Protein 5XGA (pdb70)

Radius of gyration: 14.33 Å; Cα contacts (8 Å, |Δi|>4): 187; chains: 1; bounding box: 24×35×42 Å

Structure (mmCIF, N/CA/C/O backbone):
data_5XGA
#
_entry.id   5XGA
#
_cell.length_a   43.654
_cell.length_b   45.214
_cell.length_c   70.721
_cell.angle_alpha   90.00
_cell.angle_beta   90.00
_cell.angle_gamma   90.00
#
_symmetry.space_group_name_H-M   'P 21 21 21'
#
loop_
_entity.id
_entity.type
_entity.pdbx_description
1 polymer 'Osmolarity sensor protein EnvZ'
2 non-polymer 3-[(3-CHOLAMIDOPROPYL)DIMETHYLAMMONIO]-1-PROPANESULFONATE
3 non-polymer 'ACETIC ACID'
4 water water
#
loop_
_atom_site.group_PDB
_atom_site.id
_atom_site.type_symbol
_atom_site.label_atom_id
_atom_site.label_alt_id
_atom_site.label_comp_id
_atom_site.label_asym_id
_atom_site.label_entity_id
_atom_site.label_seq_id
_atom_site.pdbx_PDB_ins_code
_atom_site.Cartn_x
_atom_site.Cartn_y
_atom_site.Cartn_z
_atom_site.occupancy
_atom_site.B_iso_or_equiv
_atom_site.auth_seq_id
_atom_site.auth_comp_id
_atom_site.auth_asym_id
_atom_site.auth_atom_id
_atom_site.pdbx_PDB_model_num
ATOM 1 N N . ASN A 1 3 ? -2.470 -5.101 2.748 1.00 58.40 3 ASN A N 1
ATOM 2 C CA . ASN A 1 3 ? -1.044 -5.386 2.852 1.00 58.18 3 ASN A CA 1
ATOM 3 C C . ASN A 1 3 ? -0.217 -4.148 2.498 1.00 60.31 3 ASN A C 1
ATOM 4 O O . ASN A 1 3 ? -0.116 -3.764 1.329 1.00 59.84 3 ASN A O 1
ATOM 9 N N . PHE A 1 4 ? 0.356 -3.526 3.527 1.00 60.77 4 PHE A N 1
ATOM 10 C CA . PHE A 1 4 ? 1.197 -2.339 3.377 1.00 51.91 4 PHE A CA 1
ATOM 11 C C . PHE A 1 4 ? 2.346 -2.605 2.407 1.00 50.64 4 PHE A C 1
ATOM 12 O O . PHE A 1 4 ? 2.798 -3.743 2.247 1.00 43.45 4 PHE A O 1
ATOM 20 N N . ALA A 1 5 ? 2.796 -1.557 1.735 1.00 43.00 5 ALA A N 1
ATOM 21 C CA . ALA A 1 5 ? 3.897 -1.698 0.803 1.00 43.86 5 ALA A CA 1
ATOM 22 C C . ALA A 1 5 ? 4.870 -0.524 0.938 1.00 41.57 5 ALA A C 1
ATOM 23 O O . ALA A 1 5 ? 6.073 -0.732 1.087 1.00 30.48 5 ALA A O 1
ATOM 25 N N . ILE A 1 6 ? 4.352 0.702 0.909 1.00 35.70 6 ILE A N 1
ATOM 26 C CA . ILE A 1 6 ? 5.218 1.879 0.991 1.00 26.47 6 ILE A CA 1
ATOM 27 C C . ILE A 1 6 ? 4.591 3.042 1.756 1.00 30.39 6 ILE A C 1
ATOM 28 O O . ILE A 1 6 ? 3.422 3.371 1.551 1.00 28.04 6 ILE A O 1
ATOM 33 N N . LEU A 1 7 ? 5.374 3.666 2.633 1.00 26.75 7 LEU A N 1
ATOM 34 C CA . LEU A 1 7 ? 5.020 4.991 3.164 1.00 19.51 7 LEU A CA 1
ATOM 35 C C . LEU A 1 7 ? 5.938 6.001 2.489 1.00 25.25 7 LEU A C 1
ATOM 36 O O . LEU A 1 7 ? 7.110 6.124 2.843 1.00 20.53 7 LEU A O 1
ATOM 41 N N . PRO A 1 8 ? 5.419 6.706 1.483 1.00 25.63 8 PRO A N 1
ATOM 42 C CA . PRO A 1 8 ? 6.323 7.495 0.647 1.00 21.90 8 PRO A CA 1
ATOM 43 C C . PRO A 1 8 ? 6.704 8.804 1.296 1.00 20.95 8 PRO A C 1
ATOM 44 O O . PRO A 1 8 ? 5.912 9.369 2.059 1.00 22.45 8 PRO A O 1
ATOM 48 N N . SER A 1 9 ? 7.906 9.283 0.975 1.00 20.62 9 SER A N 1
ATOM 49 C CA . SER A 1 9 ? 8.313 10.630 1.321 1.00 23.10 9 SER A CA 1
ATOM 50 C C . SER A 1 9 ? 7.382 11.618 0.646 1.00 25.73 9 SER A C 1
ATOM 51 O O . SER A 1 9 ? 6.681 11.278 -0.305 1.00 22.27 9 SER A O 1
ATOM 54 N N . LEU A 1 10 ? 7.389 12.848 1.133 1.00 22.09 10 LEU A N 1
ATOM 55 C CA . LEU A 1 10 ? 6.648 13.912 0.483 1.00 25.77 10 LEU A CA 1
ATOM 56 C C . LEU A 1 10 ? 7.116 14.075 -0.963 1.00 21.97 10 LEU A C 1
ATOM 57 O O . LEU A 1 10 ? 6.308 14.271 -1.870 1.00 23.79 10 LEU A O 1
ATOM 62 N N . GLN A 1 11 ? 8.424 13.969 -1.178 1.00 21.81 11 GLN A N 1
ATOM 63 C CA . GLN A 1 11 ? 8.987 14.142 -2.516 1.00 30.58 11 GLN A CA 1
ATOM 64 C C . GLN A 1 11 ? 8.536 13.035 -3.463 1.00 30.05 11 GLN A C 1
ATOM 65 O O . GLN A 1 11 ? 8.190 13.283 -4.617 1.00 26.51 11 GLN A O 1
ATOM 71 N N . GLN A 1 12 ? 8.549 11.796 -2.978 1.00 24.07 12 GLN A N 1
ATOM 72 C CA . GLN A 1 12 ? 8.076 10.675 -3.788 1.00 20.77 12 GLN A CA 1
ATOM 73 C C . GLN A 1 12 ? 6.573 10.771 -4.049 1.00 25.17 12 GLN A C 1
ATOM 74 O O . GLN A 1 12 ? 6.093 10.433 -5.140 1.00 24.85 12 GLN A O 1
ATOM 80 N N . PHE A 1 13 ? 5.830 11.210 -3.032 1.00 21.02 13 PHE A N 1
ATOM 81 C CA . PHE A 1 13 ? 4.384 11.338 -3.159 1.00 19.69 13 PHE A CA 1
ATOM 82 C C . PHE A 1 13 ? 4.027 12.369 -4.216 1.00 23.30 13 PHE A C 1
ATOM 83 O O . PHE A 1 13 ? 3.124 12.151 -5.017 1.00 24.07 13 PHE A O 1
ATOM 91 N N . ASN A 1 14 ? 4.737 13.497 -4.208 1.00 23.20 14 ASN A N 1
ATOM 92 C CA . ASN A 1 14 ? 4.529 14.527 -5.226 1.00 22.29 14 ASN A CA 1
ATOM 93 C C . ASN A 1 14 ? 4.759 13.986 -6.640 1.00 22.68 14 ASN A C 1
ATOM 94 O O . ASN A 1 14 ? 4.031 14.335 -7.587 1.00 21.73 14 ASN A O 1
ATOM 99 N N . LYS A 1 15 ? 5.780 13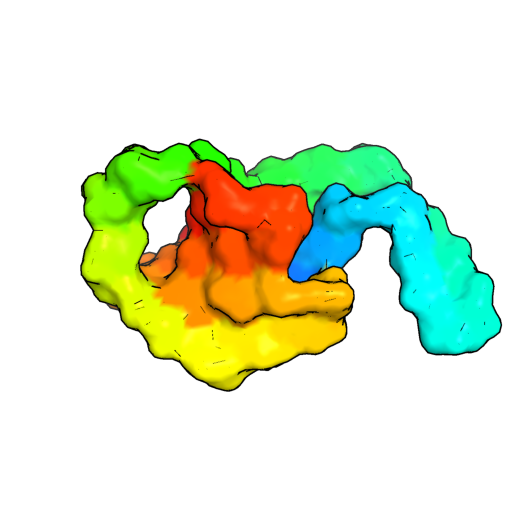.146 -6.796 1.00 24.49 15 LYS A N 1
ATOM 100 C CA . LYS A 1 15 ? 6.073 12.574 -8.112 1.00 24.76 15 LYS A CA 1
ATOM 101 C C . LYS A 1 15 ? 4.932 11.681 -8.558 1.00 23.14 15 LYS A C 1
ATOM 102 O O . LYS A 1 15 ? 4.498 11.717 -9.715 1.00 25.18 15 LYS A O 1
ATOM 108 N N . VAL A 1 16 ? 4.464 10.860 -7.626 1.00 20.55 16 VAL A N 1
ATOM 109 C CA . VAL A 1 16 ? 3.356 9.949 -7.880 1.00 22.26 16 VAL A CA 1
ATOM 110 C C . VAL A 1 16 ? 2.090 10.715 -8.230 1.00 23.62 16 VAL A C 1
ATOM 111 O O . VAL A 1 16 ? 1.443 10.461 -9.249 1.00 24.34 16 VAL A O 1
ATOM 115 N N . LEU A 1 17 ?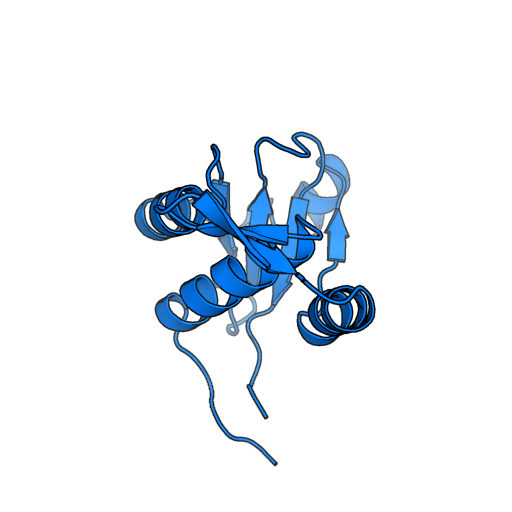 1.753 11.668 -7.375 1.00 21.37 17 LEU A N 1
ATOM 116 C CA . LEU A 1 17 ? 0.592 12.517 -7.580 1.00 21.61 17 LEU A CA 1
ATOM 117 C C . LEU A 1 17 ? 0.605 13.205 -8.949 1.00 19.76 17 LEU A C 1
ATOM 118 O O . LEU A 1 17 ? -0.411 13.253 -9.648 1.00 19.91 17 LEU A O 1
ATOM 123 N N . ALA A 1 18 ? 1.755 13.746 -9.322 1.00 23.72 18 ALA A N 1
ATOM 124 C CA . ALA A 1 18 ? 1.879 14.484 -10.582 1.00 24.17 18 ALA A CA 1
ATOM 125 C C . ALA A 1 18 ? 1.562 13.599 -11.779 1.00 23.95 18 ALA A C 1
ATOM 126 O O . ALA A 1 18 ? 0.801 13.981 -12.674 1.00 24.70 18 ALA A O 1
ATOM 128 N N . TYR A 1 19 ? 2.161 12.416 -11.795 1.00 21.33 19 TYR A N 1
ATOM 129 C CA . TYR A 1 19 ? 1.937 11.462 -12.872 1.00 26.71 19 TYR A CA 1
ATOM 130 C C . TYR A 1 19 ? 0.479 11.059 -12.980 1.00 25.28 19 TYR A C 1
ATOM 131 O O . TYR A 1 19 ? -0.086 11.042 -14.072 1.00 26.89 19 TYR A O 1
ATOM 140 N N . GLU A 1 20 ? -0.141 10.748 -11.845 1.00 20.67 20 GLU A N 1
ATOM 141 C CA . GLU A 1 20 ? -1.537 10.327 -11.842 1.00 23.24 20 GLU A CA 1
ATOM 142 C C . GLU A 1 20 ? -2.480 11.476 -12.181 1.00 24.80 20 GLU A C 1
ATOM 143 O O . GLU A 1 20 ? -3.432 11.286 -12.922 1.00 23.19 20 GLU A O 1
ATOM 149 N N . VAL A 1 21 ? -2.229 12.672 -11.646 1.00 21.76 21 VAL A N 1
ATOM 150 C CA . VAL A 1 21 ? -3.061 13.812 -12.018 1.00 18.37 21 VAL A CA 1
ATOM 151 C C . VAL A 1 21 ? -2.936 14.122 -13.511 1.00 23.90 21 VAL A C 1
ATOM 152 O O . VAL A 1 21 ? -3.904 14.535 -14.155 1.00 23.25 21 VAL A O 1
ATOM 156 N N . ARG A 1 22 ? -1.748 13.909 -14.056 1.00 20.89 22 ARG A N 1
ATOM 157 C CA . ARG A 1 22 ? -1.535 14.115 -15.484 1.00 26.29 22 ARG A CA 1
ATOM 158 C C . ARG A 1 22 ? -2.485 13.209 -16.280 1.00 28.89 22 ARG A C 1
ATOM 159 O O . ARG A 1 22 ? -3.082 13.622 -17.274 1.00 27.23 22 ARG A O 1
ATOM 167 N N . MET A 1 23 ? -2.651 11.977 -15.809 1.00 24.35 23 MET A N 1
ATOM 168 C CA . MET A 1 23 ? -3.569 11.035 -16.438 1.00 22.41 23 MET A CA 1
ATOM 169 C C . MET A 1 23 ? -5.029 11.408 -16.191 1.00 27.42 23 MET A C 1
ATOM 170 O O . MET A 1 23 ? -5.867 11.230 -17.070 1.00 25.50 23 MET A O 1
ATOM 175 N N . LEU A 1 24 ? -5.339 11.929 -15.000 1.00 26.65 24 LEU A N 1
ATOM 176 C CA . LEU A 1 24 ? -6.683 12.421 -14.726 1.00 21.86 24 LEU A CA 1
ATOM 177 C C . LEU A 1 24 ? -7.091 13.427 -15.761 1.00 26.22 24 LEU A C 1
ATOM 178 O O . LEU A 1 24 ? -8.260 13.525 -16.141 1.00 28.35 24 LEU A O 1
ATOM 183 N N . MET A 1 25 ? -6.097 14.188 -16.200 1.00 23.13 25 MET A N 1
ATOM 184 C CA . MET A 1 25 ? -6.329 15.391 -16.979 1.00 25.04 25 MET A CA 1
ATOM 185 C C . MET A 1 25 ? -6.639 15.153 -18.439 1.00 24.46 25 MET A C 1
ATOM 186 O O . MET A 1 25 ? -7.061 16.075 -19.132 1.00 26.66 25 MET A O 1
ATOM 191 N N . THR A 1 26 ? -6.438 13.934 -18.928 1.00 21.97 26 THR A N 1
ATOM 192 C CA . THR A 1 26 ? -6.555 13.735 -20.365 1.00 20.52 26 THR A CA 1
ATOM 193 C C . THR A 1 26 ? -6.960 12.309 -20.733 1.00 24.80 26 THR A C 1
ATOM 194 O O . THR A 1 26 ? -6.822 11.387 -19.936 1.00 20.54 26 THR A O 1
ATOM 198 N N . ASP A 1 27 ? -7.456 12.135 -21.952 1.00 20.79 27 ASP A N 1
ATOM 199 C CA . ASP A 1 27 ? -7.753 10.802 -22.453 1.00 23.56 27 ASP A CA 1
ATOM 200 C C . ASP A 1 27 ? -6.583 10.263 -23.287 1.00 25.38 27 ASP A C 1
ATOM 201 O O . ASP A 1 27 ? -6.579 9.088 -23.682 1.00 21.33 27 ASP A O 1
ATOM 206 N N . LYS A 1 28 ? -5.582 11.116 -23.502 1.00 23.32 28 LYS A N 1
ATOM 207 C CA . LYS A 1 28 ? -4.387 10.775 -24.283 1.00 24.57 28 LYS A CA 1
ATOM 208 C C . LYS A 1 28 ? -3.143 11.469 -23.738 1.00 26.41 28 LYS A C 1
ATOM 209 O O . LYS A 1 28 ? -3.083 12.703 -23.694 1.00 29.25 28 LYS A O 1
ATOM 215 N N . LEU A 1 29 ? -2.156 10.691 -23.304 1.00 25.08 29 LEU A N 1
ATOM 216 C CA . LEU A 1 29 ? -0.860 11.269 -22.952 1.00 30.70 29 LEU A CA 1
ATOM 217 C C . LEU A 1 29 ? -0.108 11.583 -24.235 1.00 39.60 29 LEU A C 1
ATOM 218 O O . LEU A 1 29 ? 0.071 10.703 -25.079 1.00 32.94 29 LEU A O 1
ATOM 223 N N . GLN A 1 30 ? 0.330 12.832 -24.381 1.00 30.78 30 GLN A N 1
ATOM 224 C CA . GLN A 1 30 ? 1.010 13.272 -25.594 1.00 40.50 30 GLN A CA 1
ATOM 225 C C . GLN A 1 30 ? 2.506 13.159 -25.394 1.00 48.90 30 GLN A C 1
ATOM 226 O O . GLN A 1 30 ? 3.064 13.792 -24.503 1.00 44.89 30 GLN A O 1
ATOM 232 N N . LEU A 1 31 ? 3.157 12.339 -26.211 1.00 48.05 31 LEU A N 1
ATOM 233 C CA . LEU A 1 31 ? 4.591 12.148 -26.060 1.00 48.69 31 LEU A CA 1
ATOM 234 C C . LEU A 1 31 ? 5.379 13.154 -26.890 1.00 54.39 31 LEU A C 1
ATOM 235 O O . LEU A 1 31 ? 4.873 13.734 -27.860 1.00 46.88 31 LEU A O 1
ATOM 240 N N . GLU A 1 32 ? 6.621 13.360 -26.468 1.00 56.98 32 GLU A N 1
ATOM 241 C CA . GLU A 1 32 ? 7.562 14.239 -27.140 1.00 60.15 32 GLU A CA 1
ATOM 242 C C . GLU A 1 32 ? 7.566 14.000 -28.645 1.00 60.38 32 GLU A C 1
ATOM 243 O O . GLU A 1 32 ? 7.586 14.948 -29.432 1.00 66.44 32 GLU A O 1
ATOM 249 N N . ASP A 1 33 ? 7.508 12.727 -29.030 1.00 50.73 33 ASP A N 1
ATOM 250 C CA . ASP A 1 33 ? 7.639 12.318 -30.427 1.00 55.69 33 ASP A CA 1
ATOM 251 C C . ASP A 1 33 ? 6.326 12.368 -31.209 1.00 55.38 33 ASP A C 1
ATOM 252 O O . ASP A 1 33 ? 6.261 11.887 -32.338 1.00 63.02 33 ASP A O 1
ATOM 257 N N . GLY A 1 34 ? 5.281 12.934 -30.614 1.00 57.18 34 GLY A N 1
ATOM 258 C CA . GLY A 1 34 ? 3.988 12.993 -31.274 1.00 54.44 34 GLY A CA 1
ATOM 259 C C . GLY A 1 34 ? 3.139 11.749 -31.065 1.00 59.19 34 GLY A C 1
ATOM 260 O O . GLY A 1 34 ? 2.028 11.646 -31.589 1.00 62.26 34 GLY A O 1
ATOM 261 N N . THR A 1 35 ? 3.661 10.794 -30.303 1.00 53.18 35 THR A N 1
ATOM 262 C CA . THR A 1 35 ? 2.888 9.615 -29.934 1.00 48.73 35 THR A CA 1
ATOM 263 C C . THR A 1 35 ? 1.817 9.967 -28.914 1.00 42.41 35 THR A C 1
ATOM 264 O O . THR A 1 35 ? 2.080 10.712 -27.970 1.00 38.84 35 THR A O 1
ATOM 268 N N . GLN A 1 36 ? 0.620 9.412 -29.087 1.00 44.46 36 GLN A N 1
ATOM 269 C CA . GLN A 1 36 ? -0.445 9.575 -28.094 1.00 41.45 36 GLN A CA 1
ATOM 270 C C . GLN A 1 36 ? -0.853 8.246 -27.456 1.00 32.37 36 GLN A C 1
ATOM 271 O O . GLN A 1 36 ? -1.401 7.364 -28.121 1.00 30.90 36 GLN A O 1
ATOM 277 N N . LEU A 1 37 ? -0.580 8.113 -26.159 1.00 25.74 37 LEU A N 1
ATOM 278 C CA . LEU A 1 37 ? -0.949 6.921 -25.411 1.00 26.14 37 LEU A CA 1
ATOM 279 C C . LEU A 1 37 ? -2.348 7.097 -24.838 1.00 30.64 37 LEU A C 1
ATOM 280 O O . LEU A 1 37 ? -2.591 8.027 -24.068 1.00 26.39 37 LEU A O 1
ATOM 285 N N . VAL A 1 38 ? -3.264 6.207 -25.196 1.00 24.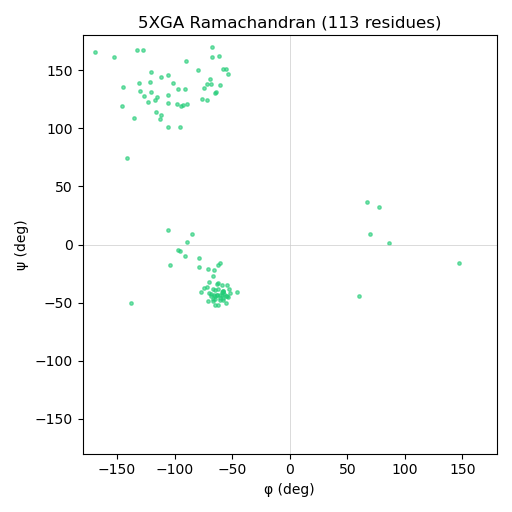52 38 VAL A N 1
ATOM 286 C CA . VAL A 1 38 ? -4.626 6.324 -24.710 1.00 25.21 38 VAL A CA 1
ATOM 287 C C . VAL A 1 38 ? -4.689 6.038 -23.200 1.00 26.31 38 VAL A C 1
ATOM 288 O O . VAL A 1 38 ? -3.972 5.182 -22.679 1.00 25.61 38 VAL A O 1
ATOM 292 N N . VAL A 1 39 ? -5.539 6.787 -22.510 1.00 24.35 39 VAL A N 1
ATOM 293 C CA . VAL A 1 39 ? -5.776 6.614 -21.084 1.00 19.50 39 VAL A CA 1
ATOM 294 C C . VAL A 1 39 ? -7.203 6.109 -20.927 1.00 26.50 39 VAL A C 1
ATOM 295 O O . VAL A 1 39 ? -8.151 6.855 -21.145 1.00 27.02 39 VAL A O 1
ATOM 299 N N . PRO A 1 40 ? -7.366 4.831 -20.572 1.00 24.35 40 PRO A N 1
ATOM 300 C CA . PRO A 1 40 ? -8.737 4.322 -20.426 1.00 24.60 40 PRO A CA 1
ATOM 301 C C . PRO A 1 40 ? -9.513 5.094 -19.352 1.00 26.68 40 PRO A C 1
ATOM 302 O O . PRO A 1 40 ? -8.951 5.400 -18.297 1.00 25.50 40 PRO A O 1
ATOM 306 N N . PRO A 1 41 ? -10.784 5.427 -19.622 1.00 25.68 41 PRO A N 1
ATOM 307 C CA . PRO A 1 41 ? -11.602 6.135 -18.621 1.00 31.08 41 PRO A CA 1
ATOM 308 C C . PRO A 1 41 ? -11.594 5.430 -17.267 1.00 29.87 41 PRO A C 1
ATOM 309 O O . PRO A 1 41 ? -11.491 6.075 -16.227 1.00 28.29 41 PRO A O 1
ATOM 313 N N . ALA A 1 42 ? -11.693 4.103 -17.285 1.00 27.92 42 ALA A N 1
ATOM 314 C CA . ALA A 1 42 ? -11.698 3.332 -16.040 1.00 25.69 42 ALA A CA 1
ATOM 315 C C . ALA A 1 42 ? -10.500 3.661 -15.150 1.00 25.16 42 ALA A C 1
ATOM 316 O O . ALA A 1 42 ? -10.630 3.715 -13.928 1.00 27.34 42 ALA A O 1
ATOM 318 N N . PHE A 1 43 ? -9.335 3.867 -15.756 1.00 26.06 43 PHE A N 1
ATOM 319 C CA . PHE A 1 43 ? -8.123 4.194 -15.001 1.00 23.97 43 PHE A CA 1
ATOM 320 C C . PHE A 1 43 ? -8.278 5.533 -14.311 1.00 24.26 43 PHE A C 1
ATOM 321 O O . PHE A 1 43 ? -7.821 5.742 -13.179 1.00 23.41 43 PHE A O 1
ATOM 329 N N . ARG A 1 44 ? -8.899 6.454 -15.029 1.00 23.12 44 ARG A N 1
ATOM 330 C CA . ARG A 1 44 ? -9.051 7.819 -14.543 1.00 26.56 44 ARG A CA 1
ATOM 331 C C . ARG A 1 44 ? -9.995 7.868 -13.347 1.00 24.42 44 ARG A C 1
ATOM 332 O O . ARG A 1 44 ? -9.712 8.537 -12.355 1.00 25.07 44 ARG A O 1
ATOM 340 N N . ARG A 1 45 ? -11.106 7.143 -13.453 1.00 26.43 45 ARG A N 1
ATOM 341 C CA . ARG A 1 45 ? -12.022 6.960 -12.334 1.00 30.36 45 ARG A CA 1
ATOM 342 C C . ARG A 1 45 ? -11.325 6.347 -11.127 1.00 27.23 45 ARG A C 1
ATOM 343 O O . ARG A 1 45 ? -11.538 6.779 -9.998 1.00 27.51 45 ARG A O 1
ATOM 351 N N . GLU A 1 46 ? -10.478 5.347 -11.355 1.00 27.43 46 GLU A N 1
ATOM 352 C CA . GLU A 1 46 ? -9.827 4.667 -10.233 1.00 29.64 46 GLU A CA 1
ATOM 353 C C . GLU A 1 46 ? -8.716 5.521 -9.605 1.00 27.82 46 GLU A C 1
ATOM 354 O O . GLU A 1 46 ? -8.533 5.515 -8.388 1.00 27.51 46 GLU A O 1
ATOM 360 N N . ILE A 1 47 ? -7.969 6.250 -10.427 1.00 19.52 47 ILE A N 1
ATOM 361 C CA . ILE A 1 47 ? -6.964 7.192 -9.907 1.00 20.82 47 ILE A CA 1
ATOM 362 C C . ILE A 1 47 ? -7.595 8.225 -8.979 1.00 19.87 47 ILE A C 1
ATOM 363 O O . ILE A 1 47 ? -7.086 8.494 -7.883 1.00 24.02 47 ILE A O 1
ATOM 368 N N . TYR A 1 48 ? -8.694 8.815 -9.440 1.00 19.51 48 TYR A N 1
ATOM 369 C CA . TYR A 1 48 ? -9.420 9.803 -8.649 1.00 23.11 48 TYR A CA 1
ATOM 370 C C . TYR A 1 48 ? -9.808 9.210 -7.294 1.00 24.59 48 TYR A C 1
ATOM 371 O O . TYR A 1 48 ? -9.547 9.796 -6.259 1.00 21.20 48 TYR A O 1
ATOM 380 N N . ARG A 1 49 ? -10.412 8.031 -7.298 1.00 24.99 49 ARG A N 1
ATOM 381 C CA . ARG A 1 49 ? -10.807 7.421 -6.032 1.00 24.70 49 ARG A CA 1
ATOM 382 C C . ARG A 1 49 ? -9.626 7.029 -5.159 1.00 26.12 49 ARG A C 1
ATOM 383 O O . ARG A 1 49 ? -9.592 7.351 -3.971 1.00 30.68 49 ARG A O 1
ATOM 391 N N . GLU A 1 50 ? -8.655 6.335 -5.738 1.00 22.85 50 GLU A N 1
ATOM 392 C CA . GLU A 1 50 ? -7.506 5.858 -4.976 1.00 29.30 50 GLU A CA 1
ATOM 393 C C . GLU A 1 50 ? -6.690 7.015 -4.383 1.00 34.02 50 GLU A C 1
ATOM 394 O O . GLU A 1 50 ? -6.130 6.891 -3.296 1.00 27.06 50 GLU A O 1
ATOM 400 N N . LEU A 1 51 ? -6.624 8.147 -5.080 1.00 24.94 51 LEU A N 1
ATOM 401 C CA . LEU A 1 51 ? -5.887 9.270 -4.514 1.00 26.46 51 LEU A CA 1
ATOM 402 C C . LEU A 1 51 ? -6.619 9.889 -3.333 1.00 28.07 51 LEU A C 1
ATOM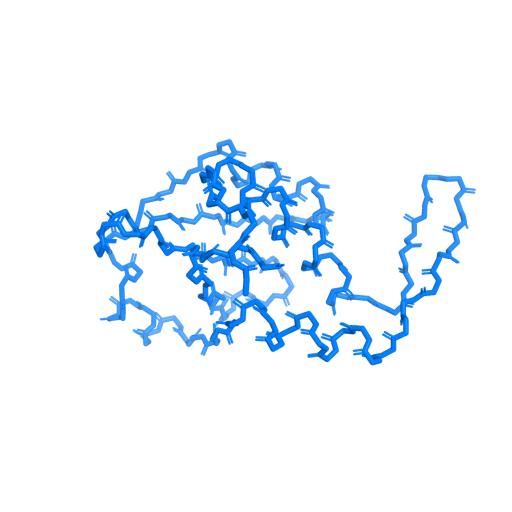 403 O O . LEU A 1 51 ? -6.010 10.583 -2.525 1.00 30.74 51 LEU A O 1
ATOM 408 N N . GLY A 1 52 ? -7.926 9.667 -3.246 1.00 25.88 52 GLY A N 1
ATOM 409 C CA . GLY A 1 52 ? -8.712 10.311 -2.198 1.00 23.22 52 GLY A CA 1
ATOM 410 C C . GLY A 1 52 ? -8.789 11.825 -2.372 1.00 25.75 52 GLY A C 1
ATOM 411 O O . GLY A 1 52 ? -8.773 12.591 -1.403 1.00 22.32 52 GLY A O 1
ATOM 412 N N . ILE A 1 53 ? -8.876 12.267 -3.618 1.00 23.45 53 ILE A N 1
ATOM 413 C CA . ILE A 1 53 ? -8.988 13.684 -3.910 1.00 23.37 53 ILE A CA 1
ATOM 414 C C . ILE A 1 53 ? -10.301 14.244 -3.379 1.00 24.59 53 ILE A C 1
ATOM 415 O O . ILE A 1 53 ? -11.365 13.666 -3.614 1.00 21.81 53 ILE A O 1
ATOM 420 N N . SER A 1 54 ? -10.212 15.359 -2.657 1.00 17.26 54 SER A N 1
ATOM 421 C CA . SER A 1 54 ? -11.376 16.191 -2.375 1.00 20.23 54 SER A CA 1
ATOM 422 C C . SER A 1 54 ? -11.204 17.500 -3.115 1.00 22.73 54 SER A C 1
ATOM 423 O O . SER A 1 54 ? -10.079 17.996 -3.228 1.00 22.82 54 SER A O 1
ATOM 426 N N . LEU A 1 55 ? -12.310 18.057 -3.608 1.00 20.78 55 LEU A N 1
ATOM 427 C CA . LEU A 1 55 ? -12.304 19.357 -4.285 1.00 24.04 55 LEU A CA 1
ATOM 428 C C . LEU A 1 55 ? -12.912 20.428 -3.394 1.00 25.21 55 LEU A C 1
ATOM 429 O O . LEU A 1 55 ? -14.019 20.255 -2.883 1.00 25.80 55 LEU A O 1
ATOM 434 N N . TYR A 1 56 ? -12.189 21.532 -3.230 1.00 22.27 56 TYR A N 1
ATOM 435 C CA . TYR A 1 56 ? -12.594 22.630 -2.350 1.00 25.45 56 TYR A CA 1
ATOM 436 C C . TYR A 1 56 ? -12.739 23.950 -3.091 1.00 31.05 56 TYR A C 1
ATOM 437 O O . TYR A 1 56 ? -11.917 24.277 -3.938 1.00 27.04 56 TYR A O 1
ATOM 446 N N . SER A 1 57 ? -13.769 24.719 -2.750 1.00 30.66 57 SER A N 1
ATOM 447 C CA . SER A 1 57 ? -13.815 26.124 -3.152 1.00 34.16 57 SER A CA 1
ATOM 448 C C . SER A 1 57 ? -12.721 26.870 -2.409 1.00 27.36 57 SER A C 1
ATOM 449 O O . SER A 1 57 ? -12.226 26.392 -1.393 1.00 28.81 57 SER A O 1
ATOM 452 N N . ASN A 1 58 ? -12.352 28.049 -2.903 1.00 34.47 58 ASN A N 1
ATOM 453 C CA . ASN A 1 58 ? -11.355 28.884 -2.231 1.00 36.61 58 ASN A CA 1
ATOM 454 C C . ASN A 1 58 ? -11.717 29.153 -0.775 1.00 39.13 58 ASN A C 1
ATOM 455 O O . ASN A 1 58 ? -10.868 29.064 0.123 1.00 35.78 58 ASN A O 1
ATOM 460 N N . GLU A 1 59 ? -12.985 29.474 -0.546 1.00 40.37 59 GLU A N 1
ATOM 461 C CA . GLU A 1 59 ? -13.461 29.814 0.793 1.00 40.65 59 GLU A CA 1
ATOM 462 C C . GLU A 1 59 ? -13.354 28.606 1.726 1.00 43.93 59 GLU A C 1
ATOM 463 O O . GLU A 1 59 ? -12.768 28.698 2.810 1.00 43.76 59 GLU A O 1
ATOM 469 N N . ALA A 1 60 ? -13.904 27.475 1.287 1.00 41.49 60 ALA A N 1
ATOM 470 C CA . ALA A 1 60 ? -13.893 26.240 2.070 1.00 34.47 60 ALA A CA 1
ATOM 471 C C . ALA A 1 60 ? -12.480 25.779 2.362 1.00 36.15 60 ALA A C 1
ATOM 472 O O . ALA A 1 60 ? -12.169 25.372 3.482 1.00 39.30 60 ALA A O 1
ATOM 474 N N . ALA A 1 61 ? -11.620 25.842 1.350 1.00 31.86 61 ALA A N 1
ATOM 475 C CA . ALA A 1 61 ? -10.225 25.440 1.509 1.00 28.26 61 ALA A CA 1
ATOM 476 C C . ALA A 1 61 ? -9.534 26.228 2.606 1.00 33.76 61 ALA A C 1
ATOM 477 O O . ALA A 1 61 ? -8.813 25.666 3.436 1.00 33.85 61 ALA A O 1
ATOM 479 N N . GLU A 1 62 ? -9.739 27.539 2.588 1.00 36.05 62 GLU A N 1
ATOM 480 C CA . GLU A 1 62 ? -9.069 28.417 3.536 1.00 48.37 62 GLU A CA 1
ATOM 481 C C . GLU A 1 62 ? -9.448 28.062 4.971 1.00 49.78 62 GLU A C 1
ATOM 482 O O . GLU A 1 62 ? -8.762 28.442 5.916 1.00 60.47 62 GLU A O 1
ATOM 488 N N . GLU A 1 63 ? -10.520 27.298 5.131 1.00 49.53 63 GLU A N 1
ATOM 489 C CA . GLU A 1 63 ? -10.959 26.889 6.462 1.00 49.14 63 GLU A CA 1
ATOM 490 C C . GLU A 1 63 ? -10.619 25.429 6.792 1.00 54.27 63 GLU A C 1
ATOM 491 O O . GLU A 1 63 ? -10.612 25.042 7.959 1.00 60.66 63 GLU A O 1
ATOM 497 N N . ALA A 1 64 ? -10.319 24.619 5.783 1.00 40.22 64 ALA A N 1
ATOM 498 C CA . ALA A 1 64 ? -10.201 23.179 6.010 1.00 41.07 64 ALA A CA 1
ATOM 499 C C . ALA A 1 64 ? -8.761 22.708 6.220 1.00 45.04 64 ALA A C 1
ATOM 500 O O . ALA A 1 64 ? -8.520 21.527 6.510 1.00 44.95 64 ALA A O 1
ATOM 502 N N . GLY A 1 65 ? -7.809 23.623 6.075 1.00 34.06 65 GLY A N 1
ATOM 503 C CA . GLY A 1 65 ? -6.410 23.297 6.295 1.00 33.92 65 GLY A CA 1
ATOM 504 C C . GLY A 1 65 ? -5.463 24.071 5.399 1.00 33.94 65 GLY A C 1
ATOM 505 O O . GLY A 1 65 ? -4.258 24.121 5.643 1.00 33.86 65 GLY A O 1
ATOM 506 N N . LEU A 1 66 ? -6.011 24.672 4.352 1.00 30.89 66 LEU A N 1
ATOM 507 C CA . LEU A 1 66 ? -5.198 25.422 3.406 1.00 31.61 66 LEU A CA 1
ATOM 508 C C . LEU A 1 66 ? -4.455 26.557 4.097 1.00 36.43 66 LEU A C 1
ATOM 509 O O . LEU A 1 66 ? -3.328 26.882 3.744 1.00 34.65 66 LEU A O 1
ATOM 514 N N . ARG A 1 67 ? -5.081 27.155 5.103 1.00 42.55 67 ARG A N 1
ATOM 515 C CA . ARG A 1 67 ? -4.511 28.353 5.702 1.00 41.42 67 ARG A CA 1
ATOM 516 C C . ARG A 1 67 ? -3.197 28.077 6.419 1.00 45.97 67 ARG A C 1
ATOM 517 O O . ARG A 1 67 ? -2.348 28.958 6.521 1.00 54.01 67 ARG A O 1
ATOM 525 N N . TRP A 1 68 ? -3.016 26.848 6.889 1.00 44.50 68 TRP A N 1
ATOM 526 C CA . TRP A 1 68 ? -1.784 26.475 7.576 1.00 44.44 68 TRP A CA 1
ATOM 527 C C . TRP A 1 68 ? -0.757 25.917 6.594 1.00 42.79 68 TRP A C 1
ATOM 528 O O . TRP A 1 68 ? 0.408 25.714 6.935 1.00 46.53 68 TRP A O 1
ATOM 539 N N . ALA A 1 69 ? -1.207 25.668 5.372 1.00 30.28 69 ALA A N 1
ATOM 540 C CA . ALA A 1 69 ? -0.377 25.047 4.350 1.00 37.44 69 ALA A CA 1
ATOM 541 C C . ALA A 1 69 ? 0.652 26.030 3.788 1.00 35.88 69 ALA A C 1
ATOM 542 O O . ALA A 1 69 ? 0.316 27.169 3.473 1.00 36.98 69 ALA A O 1
ATOM 544 N N . GLN A 1 70 ? 1.897 25.587 3.644 1.00 30.93 70 GLN A N 1
ATOM 545 C CA . GLN A 1 70 ? 2.957 26.474 3.161 1.00 38.91 70 GLN A CA 1
ATOM 546 C C . GLN A 1 70 ? 3.350 26.161 1.723 1.00 32.30 70 GLN A C 1
ATOM 547 O O . GLN A 1 70 ? 3.347 25.001 1.318 1.00 27.52 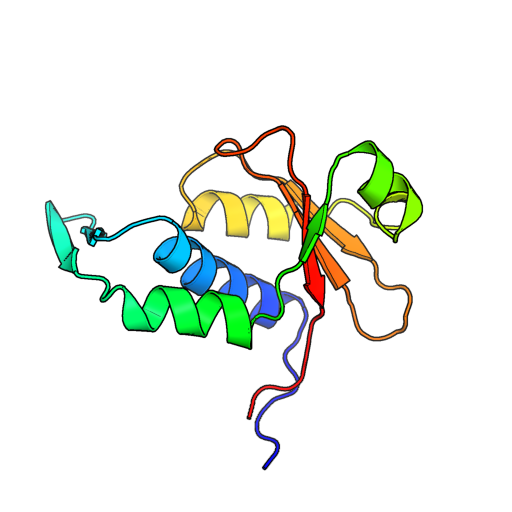70 GLN A O 1
ATOM 553 N N . HIS A 1 71 ? 3.703 27.199 0.968 1.00 30.14 71 HIS A N 1
ATOM 554 C CA . HIS A 1 71 ? 4.116 27.051 -0.421 1.00 28.97 71 HIS A CA 1
ATOM 555 C C . HIS A 1 71 ? 5.402 26.240 -0.517 1.00 31.19 71 HIS A C 1
ATOM 556 O O . HIS A 1 71 ? 6.350 26.484 0.208 1.00 29.90 71 HIS A O 1
ATOM 563 N N . TYR A 1 72 ? 5.411 25.243 -1.395 1.00 28.75 72 TYR A N 1
ATOM 564 C CA . TYR A 1 72 ? 6.625 24.486 -1.697 1.00 28.86 72 TYR A CA 1
ATOM 565 C C . TYR A 1 72 ? 7.076 24.768 -3.129 1.00 30.24 72 TYR A C 1
ATOM 566 O O . TYR A 1 72 ? 6.411 24.367 -4.084 1.00 24.38 72 TYR A O 1
ATOM 575 N N . GLU A 1 73 ? 8.204 25.453 -3.268 1.00 26.80 73 GLU A N 1
ATOM 576 C CA . GLU A 1 73 ? 8.626 25.970 -4.560 1.00 26.16 73 GLU A CA 1
ATOM 577 C C . GLU A 1 73 ? 9.074 24.848 -5.473 1.00 28.99 73 GLU A C 1
ATOM 578 O O . GLU A 1 73 ? 8.649 24.770 -6.626 1.00 25.92 73 GLU A O 1
ATOM 584 N N . PHE A 1 74 ? 9.930 23.966 -4.969 1.00 26.84 74 PHE A N 1
ATOM 585 C CA . PHE A 1 74 ? 10.395 22.883 -5.815 1.00 28.39 74 PHE A CA 1
ATOM 586 C C . PHE A 1 74 ? 9.236 21.963 -6.187 1.00 30.12 74 PHE A C 1
ATOM 587 O O . PHE A 1 74 ? 9.069 21.615 -7.354 1.00 28.08 74 PHE A O 1
ATOM 595 N N . LEU A 1 75 ? 8.428 21.572 -5.206 1.00 26.96 75 LEU A N 1
ATOM 596 C CA . LEU A 1 75 ? 7.289 20.704 -5.509 1.00 26.38 75 LEU A CA 1
ATOM 597 C C . LEU A 1 75 ? 6.365 21.349 -6.544 1.00 20.12 75 LEU A C 1
ATOM 598 O O . LEU A 1 75 ? 5.846 20.670 -7.433 1.00 20.87 75 LEU A O 1
ATOM 603 N N . SER A 1 76 ? 6.142 22.657 -6.415 1.00 21.47 76 SER A N 1
ATOM 604 C CA . SER A 1 76 ? 5.267 23.354 -7.356 1.00 22.33 76 SER A CA 1
ATOM 605 C C . SER A 1 76 ? 5.836 23.319 -8.780 1.00 19.96 76 SER A C 1
ATOM 606 O O . SER A 1 76 ? 5.103 23.112 -9.742 1.00 24.26 76 SER A O 1
ATOM 609 N N . HIS A 1 77 ? 7.136 23.547 -8.924 1.00 23.14 77 HIS A N 1
ATOM 610 C CA . HIS A 1 77 ? 7.745 23.506 -10.257 1.00 23.49 77 HIS A CA 1
ATOM 611 C C . HIS A 1 77 ? 7.752 22.079 -10.811 1.00 28.98 77 HIS A C 1
ATOM 612 O O . HIS A 1 77 ? 7.454 21.849 -11.990 1.00 25.11 77 HIS A O 1
ATOM 619 N N . GLN A 1 78 ? 8.090 21.127 -9.945 1.00 23.41 78 GLN A N 1
ATOM 620 C CA . GLN A 1 78 ? 8.109 19.720 -10.327 1.00 26.09 78 GLN A CA 1
ATOM 621 C C . GLN A 1 78 ? 6.716 19.303 -10.801 1.00 24.18 78 GLN A C 1
ATOM 622 O O . GLN A 1 78 ? 6.571 18.630 -11.812 1.00 25.78 78 GLN A O 1
ATOM 628 N N . MET A 1 79 ? 5.690 19.722 -10.074 1.00 23.37 79 MET A N 1
ATOM 629 C CA . MET A 1 79 ? 4.313 19.444 -10.465 1.00 22.41 79 MET A CA 1
ATOM 630 C C . MET A 1 79 ? 3.972 20.183 -11.762 1.00 24.18 79 MET A C 1
ATOM 631 O O . MET A 1 79 ? 3.425 19.592 -12.691 1.00 22.75 79 MET A O 1
ATOM 636 N N . ALA A 1 80 ? 4.318 21.464 -11.834 1.00 22.55 80 ALA A N 1
ATOM 637 C CA . ALA A 1 80 ? 4.015 22.262 -13.037 1.00 24.97 80 ALA A CA 1
ATOM 638 C C . ALA A 1 80 ? 4.594 21.625 -14.301 1.00 25.16 80 ALA A C 1
ATOM 639 O O . ALA A 1 80 ? 3.931 21.555 -15.344 1.00 26.72 80 ALA A O 1
ATOM 641 N N . GLN A 1 81 ? 5.837 21.176 -14.203 1.00 25.41 81 GLN A N 1
ATOM 642 C CA . GLN A 1 81 ? 6.518 20.555 -15.336 1.00 31.43 81 GLN A CA 1
ATOM 643 C C . GLN A 1 81 ? 5.833 19.275 -15.801 1.00 30.42 81 GLN A C 1
ATOM 644 O O . GLN A 1 81 ? 5.773 19.009 -16.994 1.00 27.28 81 GLN A O 1
ATOM 650 N N . GLN A 1 82 ? 5.326 18.474 -14.868 1.00 26.31 82 GLN A N 1
ATOM 651 C CA . GLN A 1 82 ? 4.675 17.216 -15.229 1.00 29.78 82 GLN A CA 1
ATOM 652 C C . GLN A 1 82 ? 3.278 17.446 -15.770 1.00 26.89 82 GLN A C 1
ATOM 653 O O . GLN A 1 82 ? 2.852 16.790 -16.718 1.00 30.58 82 GLN A O 1
ATOM 659 N N . LEU A 1 83 ? 2.547 18.368 -15.158 1.00 25.61 83 LEU A N 1
ATOM 660 C CA . LEU A 1 83 ? 1.179 18.639 -15.599 1.00 24.21 83 LEU A CA 1
ATOM 661 C C . LEU A 1 83 ? 1.169 19.504 -16.840 1.00 30.48 83 LEU A C 1
ATOM 662 O O . LEU A 1 83 ? 0.157 19.581 -17.538 1.00 34.37 83 LEU A O 1
ATOM 667 N N . GLY A 1 84 ? 2.283 20.186 -17.089 1.00 25.37 84 GLY A N 1
ATOM 668 C CA . GLY A 1 84 ? 2.438 20.995 -18.291 1.00 30.47 84 GLY A CA 1
ATOM 669 C C . GLY A 1 84 ? 1.737 22.341 -18.278 1.00 32.37 84 GLY A C 1
ATOM 670 O O . GLY A 1 84 ? 1.303 22.831 -19.323 1.00 29.64 84 GLY A O 1
ATOM 671 N N . GLY A 1 85 ? 1.633 22.947 -17.102 1.00 26.38 85 GLY A N 1
ATOM 672 C CA . GLY A 1 85 ? 1.010 24.253 -16.959 1.00 25.58 85 GLY A CA 1
ATOM 673 C C . GLY A 1 85 ? 1.266 24.813 -15.572 1.00 27.06 85 GLY A C 1
ATOM 674 O O . GLY A 1 85 ? 1.702 24.072 -14.691 1.00 24.75 85 GLY A O 1
ATOM 675 N N . PRO A 1 86 ? 1.011 26.124 -15.372 1.00 26.82 86 PRO A N 1
ATOM 676 C CA . PRO A 1 86 ? 1.284 26.778 -14.086 1.00 24.24 86 PRO A CA 1
ATOM 677 C C . PRO A 1 86 ? 0.529 26.132 -12.938 1.00 24.66 86 PRO A C 1
ATOM 678 O O . PRO A 1 86 ? -0.698 25.962 -12.990 1.00 22.04 86 PRO A O 1
ATOM 682 N N A THR A 1 87 ? 1.260 25.753 -11.900 0.41 25.90 87 THR A N 1
ATOM 683 N N B THR A 1 87 ? 1.263 25.810 -11.883 0.59 25.89 87 THR A N 1
ATOM 684 C CA A THR A 1 87 ? 0.634 25.098 -10.764 0.41 22.31 87 THR A CA 1
ATOM 685 C CA B THR A 1 87 ? 0.686 25.084 -10.768 0.59 22.28 87 THR A CA 1
ATOM 686 C C A THR A 1 87 ? 1.159 25.645 -9.450 0.41 23.45 87 THR A C 1
ATOM 687 C C B THR A 1 87 ? 1.175 25.639 -9.441 0.59 23.44 87 THR A C 1
ATOM 688 O O A THR A 1 87 ? 2.252 26.210 -9.384 0.41 23.43 87 THR A O 1
ATOM 689 O O B THR A 1 87 ? 2.263 26.212 -9.357 0.59 23.43 87 THR A O 1
ATOM 696 N N . GLU A 1 88 ? 0.359 25.475 -8.404 1.00 23.73 88 GLU A N 1
ATOM 697 C CA . GLU A 1 88 ? 0.769 25.789 -7.050 1.00 19.54 88 GLU A CA 1
ATOM 698 C C . GLU A 1 88 ? 0.605 24.532 -6.185 1.00 23.40 88 GLU A C 1
ATOM 699 O O . GLU A 1 88 ? -0.451 23.918 -6.194 1.00 21.60 88 GLU A O 1
ATOM 705 N N . VAL A 1 89 ? 1.657 24.151 -5.467 1.00 21.50 89 VAL A N 1
ATOM 706 C CA . VAL A 1 89 ? 1.571 23.072 -4.496 1.00 23.68 89 VAL A CA 1
ATOM 707 C C . VAL A 1 89 ? 1.870 23.637 -3.116 1.00 24.92 89 VAL A C 1
ATOM 708 O O . VAL A 1 89 ? 2.918 24.243 -2.897 1.00 23.80 89 VAL A O 1
ATOM 712 N N . ARG A 1 90 ? 0.943 23.441 -2.189 1.00 20.09 90 ARG A N 1
ATOM 713 C CA . ARG A 1 90 ? 1.177 23.813 -0.797 1.00 20.51 90 ARG A CA 1
ATOM 714 C C . ARG A 1 90 ? 1.061 22.574 0.069 1.00 25.64 90 ARG A C 1
ATOM 715 O O . ARG A 1 90 ? 0.295 21.656 -0.256 1.00 27.88 90 ARG A O 1
ATOM 723 N N . VAL A 1 91 ? 1.819 22.518 1.161 1.00 24.51 91 VAL A N 1
ATOM 724 C CA . VAL A 1 91 ? 1.758 21.331 2.011 1.00 21.95 91 VAL A CA 1
ATOM 725 C C . VAL A 1 91 ? 1.461 21.688 3.453 1.00 33.06 91 VAL A C 1
ATOM 726 O O . VAL A 1 91 ? 2.129 22.535 4.065 1.00 29.20 91 VAL A O 1
ATOM 730 N N . GLU A 1 92 ? 0.442 21.019 3.970 1.00 25.78 92 GLU A N 1
ATOM 731 C CA . GLU A 1 92 ? 0.018 21.145 5.352 1.00 37.92 92 GLU A CA 1
ATOM 732 C C . GLU A 1 92 ? 0.691 20.020 6.103 1.00 42.59 92 GLU A C 1
ATOM 733 O O . GLU A 1 92 ? 0.290 18.853 5.998 1.00 36.64 92 GLU A O 1
ATOM 739 N N . VAL A 1 93 ? 1.765 20.362 6.804 1.00 43.14 93 VAL A N 1
ATOM 740 C CA . VAL A 1 93 ? 2.559 19.358 7.496 1.00 53.67 93 VAL A CA 1
ATOM 741 C C . VAL A 1 93 ? 2.005 19.168 8.895 1.00 56.11 93 VAL A C 1
ATOM 742 O O . VAL A 1 93 ? 2.534 18.391 9.690 1.00 63.50 93 VAL A O 1
ATOM 746 N N . ASN A 1 94 ? 0.923 19.886 9.179 1.00 58.47 94 ASN A N 1
ATOM 747 C CA . ASN A 1 94 ? 0.096 19.588 10.338 1.00 60.65 94 ASN A CA 1
ATOM 748 C C . ASN A 1 94 ? -0.584 18.245 10.104 1.00 62.68 94 ASN A C 1
ATOM 749 O O . ASN A 1 94 ? -0.529 17.702 8.994 1.00 61.45 94 ASN A O 1
ATOM 754 N N . LYS A 1 95 ? -1.223 17.715 11.145 1.00 65.37 95 LYS A N 1
ATOM 755 C CA . LYS A 1 95 ? -1.848 16.395 11.087 1.00 63.35 95 LYS A CA 1
ATOM 756 C C . LYS A 1 95 ? -0.761 15.320 11.009 1.00 68.83 95 LYS A C 1
ATOM 757 O O . LYS A 1 95 ? -1.047 14.142 10.780 1.00 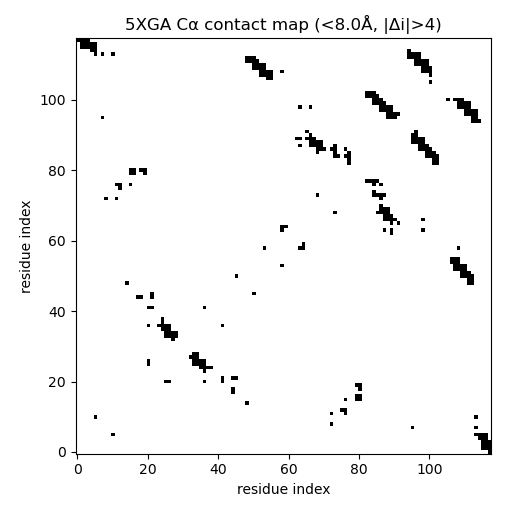71.68 95 LYS A O 1
ATOM 763 N N . SER A 1 96 ? 0.488 15.746 11.199 1.00 66.21 96 SER A N 1
ATOM 764 C CA . SER A 1 96 ? 1.657 14.861 11.214 1.00 67.04 96 SER A CA 1
ATOM 765 C C . SER A 1 96 ? 1.865 14.095 9.893 1.00 60.75 96 SER A C 1
ATOM 766 O O . SER A 1 96 ? 2.998 13.983 9.410 1.00 62.45 96 SER A O 1
ATOM 769 N N . SER A 1 97 ? 0.790 13.553 9.323 1.00 58.52 97 SER A N 1
ATOM 770 C CA . SER A 1 97 ? 0.853 12.981 7.980 1.00 50.09 97 SER A CA 1
ATOM 771 C C . SER A 1 97 ? 0.463 14.071 6.990 1.00 36.77 97 SER A C 1
ATOM 772 O O . SER A 1 97 ? -0.635 14.610 7.067 1.00 38.29 97 SER A O 1
ATOM 775 N N . PRO A 1 98 ? 1.373 14.413 6.067 1.00 35.12 98 PRO A N 1
ATOM 776 C CA . PRO A 1 98 ? 1.193 15.601 5.231 1.00 29.00 98 PRO A CA 1
ATOM 777 C C . PRO A 1 98 ? -0.104 15.569 4.417 1.00 28.79 98 PRO A C 1
ATOM 778 O O . PRO A 1 98 ? -0.604 14.490 4.073 1.00 25.64 98 PRO A O 1
ATOM 782 N N . VAL A 1 99 ? -0.637 16.754 4.137 1.00 28.48 99 VAL A N 1
ATOM 783 C CA . VAL A 1 99 ? -1.753 16.914 3.226 1.00 25.64 99 VAL A CA 1
ATOM 784 C C . VAL A 1 99 ? -1.327 17.874 2.119 1.00 27.77 99 VAL A C 1
ATOM 785 O O . VAL A 1 99 ? -0.895 18.995 2.397 1.00 26.83 99 VAL A O 1
ATOM 789 N N . VAL A 1 100 ? -1.411 17.430 0.868 1.00 24.07 100 VAL A N 1
ATOM 790 C CA . VAL A 1 100 ? -1.022 18.278 -0.255 1.00 19.02 100 VAL A CA 1
ATOM 791 C C . VAL A 1 100 ? -2.228 19.057 -0.756 1.00 19.34 100 VAL A C 1
ATOM 792 O O . VAL A 1 100 ? -3.332 18.511 -0.887 1.00 21.07 100 VAL A O 1
ATOM 796 N N . TRP A 1 101 ? -2.019 20.348 -0.978 1.00 18.60 101 TRP A N 1
ATOM 797 C CA . TRP A 1 101 ? -3.028 21.220 -1.553 1.00 17.06 101 TRP A CA 1
ATOM 798 C C . TRP A 1 101 ? -2.502 21.683 -2.909 1.00 20.05 101 TRP A C 1
ATOM 799 O O . TRP A 1 101 ? -1.389 22.187 -2.993 1.00 18.74 101 TRP A O 1
ATOM 810 N N . LEU A 1 102 ? -3.308 21.491 -3.950 1.00 21.79 102 LEU A N 1
ATOM 811 C CA . LEU A 1 102 ? -2.885 21.680 -5.330 1.00 24.90 102 LEU A CA 1
ATOM 812 C C . LEU A 1 102 ? -3.889 22.560 -6.063 1.00 25.73 102 LEU A C 1
ATOM 813 O O . LEU A 1 102 ? -5.097 22.338 -5.968 1.00 21.06 102 LEU A O 1
ATOM 818 N N . LYS A 1 103 ? -3.386 23.570 -6.772 1.00 24.82 103 LYS A N 1
ATOM 819 C CA . LYS A 1 103 ? -4.206 24.367 -7.666 1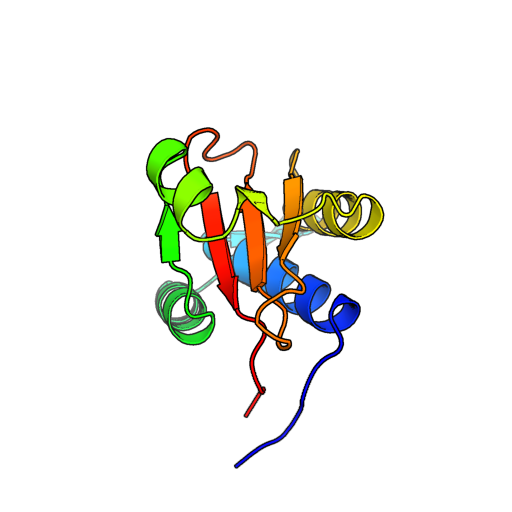.00 21.14 103 LYS A CA 1
ATOM 820 C C . LYS A 1 103 ? -3.489 24.469 -9.012 1.00 21.15 103 LYS A C 1
ATOM 821 O O . LYS A 1 103 ? -2.265 24.607 -9.052 1.00 23.11 103 LYS A O 1
ATOM 827 N N . THR A 1 104 ? -4.237 24.366 -10.109 1.00 23.78 104 THR A N 1
ATOM 828 C CA . THR A 1 104 ? -3.628 24.452 -11.442 1.00 24.92 104 THR A CA 1
ATOM 829 C C . THR A 1 104 ? -4.305 25.480 -12.308 1.00 28.26 104 THR A C 1
ATOM 830 O O . THR A 1 104 ? -5.403 25.942 -12.000 1.00 26.34 104 THR A O 1
ATOM 834 N N . TRP A 1 105 ? -3.653 25.797 -13.421 1.00 28.34 105 TRP A N 1
ATOM 835 C CA . TRP A 1 105 ? -4.138 26.840 -14.315 1.00 33.61 105 TRP A CA 1
ATOM 836 C C . TRP A 1 105 ? -5.461 26.430 -14.947 1.00 33.13 105 TRP A C 1
ATOM 837 O O . TRP A 1 105 ? -6.229 27.285 -15.391 1.00 35.20 105 TRP A O 1
ATOM 848 N N . LEU A 1 106 ? -5.714 25.119 -14.969 1.00 30.09 106 LEU A N 1
ATOM 849 C CA . LEU A 1 106 ? -6.918 24.532 -15.565 1.00 35.05 106 LEU A CA 1
ATOM 850 C C . LEU A 1 106 ? -8.193 24.831 -14.778 1.00 36.45 106 LEU A C 1
ATOM 851 O O . LEU A 1 106 ? -9.274 24.942 -15.355 1.00 38.94 106 LEU A O 1
ATOM 856 N N . SER A 1 107 ? -8.075 24.944 -13.461 1.00 32.16 107 SER A N 1
ATOM 857 C CA . SER A 1 107 ? -9.235 25.217 -12.614 1.00 32.02 107 SER A CA 1
ATOM 858 C C . SER A 1 107 ? -8.862 26.160 -11.499 1.00 35.08 107 SER A C 1
ATOM 859 O O . SER A 1 107 ? -8.723 25.744 -10.350 1.00 33.79 107 SER A O 1
ATOM 862 N N . PRO A 1 108 ? -8.698 27.441 -11.835 1.00 38.33 108 PRO A N 1
ATOM 863 C CA . PRO A 1 108 ? -8.152 28.455 -10.930 1.00 30.83 108 PRO A CA 1
ATOM 864 C C . PRO A 1 108 ? -8.986 28.699 -9.679 1.00 32.87 108 PRO A C 1
ATOM 865 O O . PRO A 1 108 ? -8.465 29.266 -8.716 1.00 29.01 108 PRO A O 1
ATOM 869 N N . ASN A 1 109 ? -10.250 28.282 -9.685 1.00 32.94 109 ASN A N 1
ATOM 870 C CA . ASN A 1 109 ? -11.108 28.496 -8.517 1.00 32.86 109 ASN A CA 1
ATOM 871 C C . ASN A 1 109 ? -11.380 27.227 -7.697 1.00 35.55 109 ASN A C 1
ATOM 872 O O . ASN A 1 109 ? -12.256 27.229 -6.835 1.00 34.67 109 ASN A O 1
ATOM 877 N N . ILE A 1 110 ? -10.625 26.162 -7.969 1.00 30.52 110 ILE A N 1
ATOM 878 C CA . ILE A 1 110 ? -10.729 24.899 -7.2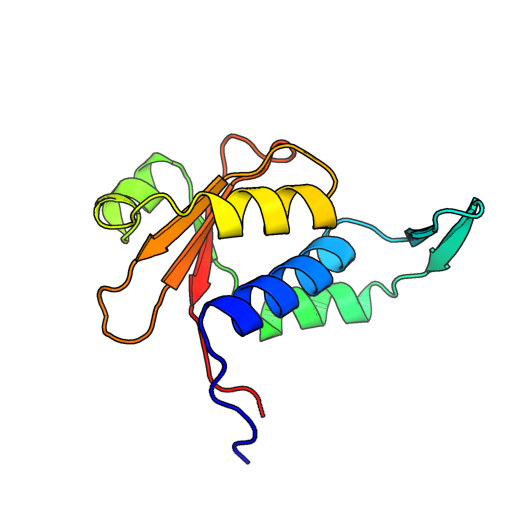23 1.00 30.52 110 ILE A CA 1
ATOM 879 C C . ILE A 1 110 ? -9.396 24.538 -6.562 1.00 32.82 110 ILE A C 1
ATOM 880 O O . ILE A 1 110 ? -8.346 24.559 -7.213 1.00 28.19 110 ILE A O 1
ATOM 885 N N . TRP A 1 111 ? -9.435 24.206 -5.275 1.00 23.89 111 TRP A N 1
ATOM 886 C CA . TRP A 1 111 ? -8.293 23.583 -4.629 1.00 27.43 111 TRP A CA 1
ATOM 887 C C . TRP A 1 111 ? -8.468 22.065 -4.583 1.00 27.78 111 TRP A C 1
ATOM 888 O O . TRP A 1 111 ? -9.535 21.560 -4.226 1.00 26.39 111 TRP A O 1
ATOM 899 N N . VAL A 1 112 ? -7.413 21.346 -4.936 1.00 23.25 112 VAL A N 1
ATOM 900 C CA . VAL A 1 112 ? -7.407 19.886 -4.865 1.00 23.60 112 VAL A CA 1
ATOM 901 C C . VAL A 1 112 ? -6.716 19.457 -3.577 1.00 25.22 112 VAL A C 1
ATOM 902 O O . VAL A 1 112 ? -5.553 19.805 -3.353 1.00 21.21 112 VAL A O 1
ATOM 906 N N . ARG A 1 113 ? -7.435 18.728 -2.724 1.00 17.08 113 ARG A N 1
ATOM 907 C CA . ARG A 1 113 ? -6.867 18.268 -1.461 1.00 21.84 113 ARG A CA 1
ATOM 908 C C . ARG A 1 113 ? -6.558 16.787 -1.524 1.00 21.07 113 ARG A C 1
ATOM 909 O O . ARG A 1 113 ? -7.448 15.978 -1.773 1.00 20.24 113 ARG A O 1
ATOM 917 N N . VAL A 1 114 ? -5.295 16.438 -1.293 1.00 18.40 114 VAL A N 1
ATOM 918 C CA . VAL A 1 114 ? -4.855 15.045 -1.363 1.00 17.94 114 VAL A CA 1
ATOM 919 C C . VAL A 1 114 ? -3.957 14.707 -0.179 1.00 26.08 114 VAL A C 1
ATOM 920 O O . VAL A 1 114 ? -2.827 15.183 -0.096 1.00 21.73 114 VAL A O 1
ATOM 924 N N . PRO A 1 115 ? -4.465 13.891 0.749 1.00 23.69 115 PRO A N 1
ATOM 925 C CA . PRO A 1 115 ? -3.657 13.387 1.866 1.00 26.07 115 PRO A CA 1
ATOM 926 C C . PRO A 1 115 ? -2.591 12.412 1.398 1.00 24.52 115 PRO A C 1
ATOM 927 O O . PRO A 1 115 ? -2.862 11.567 0.535 1.00 22.07 115 PRO A O 1
ATOM 931 N N . LEU A 1 116 ? -1.388 12.534 1.953 1.00 22.87 116 LEU A N 1
ATOM 932 C CA . LEU A 1 116 ? -0.344 11.539 1.730 1.00 25.32 116 LEU A CA 1
ATOM 933 C C . LEU A 1 116 ? -0.712 10.272 2.502 1.00 30.14 116 LEU A C 1
ATOM 934 O O . LEU A 1 116 ? -0.940 10.326 3.708 1.00 30.49 116 LEU A O 1
ATOM 939 N N . THR A 1 117 ? -0.784 9.136 1.817 1.00 27.46 117 THR A N 1
ATOM 940 C CA . THR A 1 117 ? -1.172 7.899 2.488 1.00 30.26 117 THR A CA 1
ATOM 941 C C . THR A 1 117 ? -0.249 6.745 2.149 1.00 29.89 117 THR A C 1
ATOM 942 O O . THR A 1 117 ? 0.560 6.834 1.230 1.00 34.94 117 THR A O 1
ATOM 946 N N . GLU A 1 118 ? -0.376 5.662 2.909 1.00 33.03 118 GLU A N 1
ATOM 947 C CA . GLU A 1 118 ? 0.284 4.414 2.569 1.00 38.29 118 GLU A CA 1
ATOM 948 C C . GLU A 1 118 ? -0.061 3.994 1.154 1.00 39.68 118 GLU A C 1
ATOM 949 O O . GLU A 1 118 ? -1.161 4.247 0.664 1.00 47.71 118 GLU A O 1
ATOM 955 N N . ILE A 1 119 ? 0.899 3.357 0.503 1.00 35.70 119 ILE A N 1
ATOM 956 C CA . ILE A 1 119 ? 0.662 2.662 -0.744 1.00 44.00 119 ILE A CA 1
ATOM 957 C C . ILE A 1 119 ? 0.569 1.166 -0.456 1.00 49.79 119 ILE A C 1
ATOM 958 O O . ILE A 1 119 ? 1.332 0.639 0.359 1.00 40.90 119 ILE A O 1
ATOM 963 N N . HIS A 1 120 ? -0.370 0.486 -1.110 1.00 51.84 120 HIS A N 1
ATOM 964 C CA . HIS A 1 120 ? -0.624 -0.925 -0.813 1.00 54.68 120 HIS A CA 1
ATOM 965 C C . HIS A 1 120 ? -0.309 -1.842 -1.993 1.00 50.49 120 HIS A C 1
ATOM 966 O O . HIS A 1 120 ? -0.041 -3.033 -1.809 1.00 58.33 120 HIS A O 1
#

GO terms:
  GO:0046777 protein autophosphorylation (P, IMP)
  GO:0004673 protein histidine kinase activity (F, EXP)
  GO:0005886 plasma membrane (C, EXP)
  GO:0042802 identical protein binding (F, IPI)
  GO:0005515 protein binding (F, IPI)
  GO:0000155 phosphorelay sensor kinase activity (F, IDA)
  GO:0004721 phosphoprotein phosphatase activity (F, IDA)
  GO:0005829 cytosol (C, IDA)
  GO:0005886 plasma membrane (C, IDA)
  GO:0030288 outer membrane-bounded periplasmic space (C, IDA)
  GO:0042803 protein homodimerization activity (F, IDA)
  GO:0018106 peptidyl-histidine phosphorylation (P, IDA)
  GO:0046777 protein autophosphorylation (P, IDA)
  GO:0006970 response to osmotic stress (P, IDA)
  GO:0007165 signal transduction (P, IDA)
  GO:0042803 protein homodimerization activity (F, IMP)
  GO:0000160 phosphorelay signal transduction system (P, IDA)

Nearest PDB structures (foldseek):
  5xga-assembly1_A  TM=1.009E+00  e=5.472E-24  Escherichia coli K-12
  5gkb-assembly1_A  TM=6.300E-01  e=2.295E+00  Drosophila melanogaster
  1mdc-assembly1_A  TM=6.131E-01  e=3.923E+00  Manduca sexta
  7mku-assembly1_B  TM=5.982E-01  e=6.706E+00  Arabidopsis thaliana
  5w12-assembly1_A  TM=2.711E-01  e=4.691E+00  Acinetobacter baumannii

Foldseek 3Di:
DFDDQDDPVVVLLVVLQLVLLLVDQWDQDPVRDTDGRDVVSNVVSCVVQVKDKDFPVRCCVPQVVQWAWDDVSQVSSCVSSVFHKTWTWRCPVVFIWIWIDTPVCNGIIIIGTRDTDD

InterPro domains:
  IPR003594 Histidine kinase/HSP90-like ATPase domain [PF02518] (334-439)
  IPR003594 Histidine kinase/HSP90-like ATPase domain [SM00387] (332-440)
  IPR003660 HAMP domain [PF00672] (177-226)
  IPR003660 HAMP domain [PS50885] (180-232)
  IPR003660 HAMP domain [SM00304] (180-232)
  IPR003661 Signal transduction histidine kinase, dimerisation/phosphoacceptor domain [PF00512] (234-290)
  IPR003661 Signal transduction histidine kinase, dimerisation/phosphoacceptor domain [SM00388] (233-293)
  IPR003661 Signal transduction histidine kinase, dimerisation/phosphoacceptor domain [cd00082] (234-289)
  IPR004358 Signal transduction histidine kinase-related protein, C-terminal [PR00344] (367-381)
  IPR004358 Signal transduction histidine kinase-related protein, C-terminal [PR00344] (385-395)
  IPR004358 Signal transduction histidine kinase-related protein, C-terminal [PR00344] (400-418)
  IPR005467 Histidine kinase domain [PS50109] (240-440)
  IPR036097 Signal transduction histidine kinase, dimerisation/phosphoacceptor domain superfamily [SSF47384] (217-291)
  IPR036890 Histidine kinase/HSP90-like ATPase superfamily [G3DSA:3.30.565.10] (294-450)
  IPR036890 Histidine kinase/HSP90-like ATPase superfamily [SSF55874] (292-444)
  IPR050980 Two-component sensor histidine kinase [PTHR44936] (1-446)

Solvent-accessible surface area: 7188 Å² total; per-residue (Å²): 174,117,56,74,119,6,58,30,109,79,11,0,124,48,0,0,101,43,10,58,29,38,62,39,80,85,12,102,50,166,103,50,53,95,82,100,10,52,85,55,116,64,134,95,20,82,147,126,17,38,18,45,103,51,58,56,127,42,0,93,140,44,4,6,157,156,12,81,94,64,103,141,7,5,112,26,0,22,152,79,11,61,12,99,23,37,0,72,0,6,70,52,122,113,54,26,1,0,0,2,40,17,98,100,53,81,103,62,12,26,41,0,34,9,71,77,65,137

Sequence (118 aa):
NFAILPSLQQFNKVLAYEVRMLMTDKLQLEDGTQLVVPPAFRREIYRELGISLYSNEAAEEAGLRWAQHYEFLSHQMAQQLGGPTTEVRVEVNKSSPVVWLKTWLSPNIWVRVPLTEIH

Organism: Escherichia coli (strain K12) (NCBI:txid83333)

B-factor: mean 35.72, std 13.92, range [17.06, 90.01]

Secondary structure (DSSP, 8-state):
---B---HHHHHHHHHHHHHHHT-SEEEPTTS-EEE--HHHHHHHHHHHT-EEEEHHHHHHHTGGG-EE-HHHHHHHHHHHTS-EEEEEE-TTSS-EEEEEETT-TTEEEEEE---B-